Protein AF-A0A964P052-F1 (afdb_monomer_lite)

Foldseek 3Di:
DDWPDAAQDWTKDKFFDPPQDPQQVVFKDKAFDDVVVCVVVVHDDFPQSVVKDWDWDADPVRGIMIIITGPDGHNAQKDWTWMWIAGPVGIDIDIDIDGGDDPVPDVPPPPPPPPPDDDDDDDD

Secondary structure (DSSP, 8-state):
-EE-SPTTSEEEEEEE-TT--HHHHHT-EEEEPPHHHHHHTT-PPPGGGTT-EEEEEE-TT--EEEEEEEEEE--SSEEEEEEEEEETTEEEEEEEEEE---TT--STTS--------------

Structure (mmCIF, N/CA/C/O backbone):
data_AF-A0A964P052-F1
#
_entry.id   AF-A0A964P052-F1
#
loop_
_atom_site.group_PDB
_atom_site.id
_atom_site.type_symbol
_atom_site.label_atom_id
_atom_site.label_alt_id
_atom_site.label_comp_id
_atom_site.label_asym_id
_atom_site.label_entity_id
_atom_site.label_seq_id
_atom_site.pdbx_PDB_ins_code
_atom_site.Cartn_x
_atom_site.Cartn_y
_atom_site.Cartn_z
_atom_site.occupancy
_atom_site.B_iso_or_equiv
_atom_site.auth_seq_id
_atom_site.auth_comp_id
_atom_site.auth_asym_id
_atom_site.auth_atom_id
_atom_site.pdbx_PDB_model_num
ATOM 1 N N . MET A 1 1 ? 2.072 -8.785 3.348 1.00 92.06 1 MET A N 1
ATOM 2 C CA . MET A 1 1 ? 1.612 -8.358 2.012 1.00 92.06 1 MET A CA 1
ATOM 3 C C . MET A 1 1 ? 1.657 -9.561 1.095 1.00 92.06 1 MET A C 1
ATOM 5 O O . MET A 1 1 ? 2.591 -10.343 1.213 1.00 92.06 1 MET A O 1
ATOM 9 N N . THR A 1 2 ? 0.674 -9.687 0.212 1.00 93.88 2 THR A N 1
ATOM 10 C CA . THR A 1 2 ? 0.597 -10.726 -0.818 1.00 93.88 2 THR A CA 1
ATOM 11 C C . THR A 1 2 ? 0.387 -10.053 -2.165 1.00 93.88 2 THR A C 1
ATOM 13 O O . THR A 1 2 ? -0.513 -9.225 -2.289 1.00 93.88 2 THR A O 1
ATOM 16 N N . VAL A 1 3 ? 1.173 -10.411 -3.177 1.00 94.56 3 VAL A N 1
ATOM 17 C CA . VAL A 1 3 ? 0.958 -9.943 -4.553 1.00 94.56 3 VAL A CA 1
ATOM 18 C C . VAL A 1 3 ? 0.137 -10.981 -5.315 1.00 94.56 3 VAL A C 1
ATOM 20 O O . VAL A 1 3 ? 0.348 -12.182 -5.162 1.00 94.56 3 VAL A O 1
ATOM 23 N N . LYS A 1 4 ? -0.856 -10.516 -6.072 1.00 94.69 4 LYS A N 1
ATOM 24 C CA . LYS A 1 4 ? -1.779 -11.329 -6.877 1.00 94.69 4 LYS A CA 1
ATOM 25 C C . LYS A 1 4 ? -1.517 -11.224 -8.380 1.00 94.69 4 LYS A C 1
ATOM 27 O O . LYS A 1 4 ? -1.996 -12.080 -9.112 1.00 94.69 4 LYS A O 1
ATOM 32 N N . SER A 1 5 ? -0.814 -10.182 -8.816 1.00 93.19 5 SER A N 1
ATOM 33 C CA . SER A 1 5 ? -0.368 -9.970 -10.197 1.00 93.19 5 SER A CA 1
ATOM 34 C C . SER A 1 5 ? 1.048 -10.503 -10.420 1.00 93.19 5 SER A C 1
ATOM 36 O O . SER A 1 5 ? 1.839 -10.579 -9.477 1.00 93.19 5 SER A O 1
ATOM 38 N N . SER A 1 6 ? 1.395 -10.793 -11.669 1.00 90.88 6 SER A N 1
ATOM 39 C CA . SER A 1 6 ? 2.778 -11.071 -12.070 1.00 90.88 6 SER A CA 1
ATOM 40 C C . SER A 1 6 ? 3.501 -9.802 -12.542 1.00 90.88 6 SER A C 1
ATOM 42 O O . SER A 1 6 ? 2.886 -8.791 -12.884 1.00 90.88 6 SER A O 1
ATOM 44 N N . PHE A 1 7 ? 4.834 -9.857 -12.584 1.00 87.75 7 PHE A N 1
ATOM 45 C CA . PHE A 1 7 ? 5.640 -8.841 -13.264 1.00 87.75 7 PHE A CA 1
ATOM 46 C C . PHE A 1 7 ? 5.214 -8.721 -14.745 1.00 87.75 7 PHE A C 1
ATOM 48 O O . PHE A 1 7 ? 4.946 -9.730 -15.399 1.00 87.75 7 PHE A O 1
ATOM 55 N N . GLY A 1 8 ? 5.129 -7.491 -15.265 1.00 91.00 8 GLY A N 1
ATOM 56 C CA . GLY A 1 8 ? 4.600 -7.183 -16.597 1.00 91.00 8 GLY A CA 1
ATOM 57 C C . GLY A 1 8 ? 3.089 -6.924 -16.629 1.00 91.00 8 GLY A C 1
ATOM 58 O O . GLY A 1 8 ? 2.567 -6.492 -17.656 1.00 91.00 8 GLY A O 1
ATOM 59 N N . GLU A 1 9 ? 2.386 -7.131 -15.514 1.00 94.00 9 GLU A N 1
ATOM 60 C CA . GLU A 1 9 ? 0.960 -6.838 -15.368 1.00 94.00 9 GLU A CA 1
ATOM 61 C C . GLU A 1 9 ? 0.720 -5.570 -14.538 1.00 94.00 9 GLU A C 1
ATOM 63 O O . GLU A 1 9 ? 1.619 -5.041 -13.875 1.00 94.00 9 GLU A O 1
ATOM 68 N N . LEU A 1 10 ? -0.524 -5.079 -14.564 1.00 96.88 10 LEU A N 1
ATOM 69 C CA . LEU A 1 10 ? -0.974 -4.072 -13.606 1.00 96.88 10 LEU A CA 1
ATOM 70 C C . LEU A 1 10 ? -0.892 -4.658 -12.195 1.00 96.88 10 LEU A C 1
ATOM 72 O O . LEU A 1 10 ? -1.341 -5.780 -11.957 1.00 96.88 10 LEU A O 1
ATOM 76 N N . LEU A 1 11 ? -0.358 -3.880 -11.258 1.00 97.12 11 LEU A N 1
ATOM 77 C CA . LEU A 1 11 ? -0.222 -4.287 -9.871 1.00 97.12 11 LEU A CA 1
ATOM 78 C C . LEU A 1 11 ? -1.585 -4.670 -9.303 1.00 97.12 11 LEU A C 1
ATOM 80 O O . LEU A 1 11 ? -2.557 -3.922 -9.412 1.00 97.12 11 LEU A O 1
ATOM 84 N N . HIS A 1 12 ? -1.614 -5.799 -8.612 1.00 97.31 12 HIS A N 1
ATOM 85 C CA . HIS A 1 12 ? -2.655 -6.141 -7.665 1.00 97.31 12 HIS A CA 1
ATOM 86 C C . HIS A 1 12 ? -1.984 -6.714 -6.421 1.00 97.31 12 HIS A C 1
ATOM 88 O O . HIS A 1 12 ? -1.552 -7.864 -6.408 1.00 97.31 12 HIS A O 1
ATOM 94 N N . ALA A 1 13 ? -1.889 -5.908 -5.369 1.00 97.25 13 ALA A N 1
ATOM 95 C CA . ALA A 1 13 ? -1.341 -6.322 -4.085 1.00 97.25 13 ALA A CA 1
ATOM 96 C C . ALA A 1 13 ? -2.383 -6.190 -2.979 1.00 97.25 13 ALA A C 1
ATOM 98 O O . ALA A 1 13 ? -3.271 -5.338 -3.022 1.00 97.25 13 ALA A O 1
ATOM 99 N N . GLU A 1 14 ? -2.257 -7.049 -1.976 1.00 97.31 14 GLU A N 1
ATOM 100 C CA . GLU A 1 14 ? -3.133 -7.082 -0.820 1.00 97.31 14 GLU A CA 1
ATOM 101 C C . GLU A 1 14 ? -2.319 -7.042 0.475 1.00 97.31 14 GLU A C 1
ATOM 103 O O . GLU A 1 14 ? -1.309 -7.740 0.628 1.00 97.31 14 GLU A O 1
ATOM 108 N N . ILE A 1 15 ? -2.754 -6.221 1.427 1.00 96.75 15 ILE A N 1
ATOM 109 C CA . ILE A 1 15 ? -2.0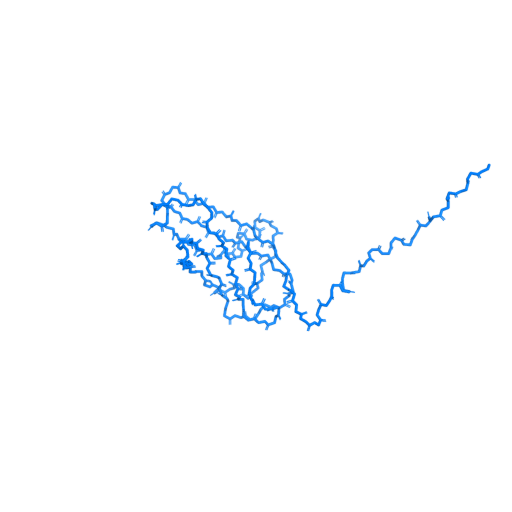98 -6.063 2.728 1.00 96.75 15 ILE A CA 1
ATOM 110 C C . ILE A 1 15 ? -3.147 -6.200 3.818 1.00 96.75 15 ILE A C 1
ATOM 112 O O . ILE A 1 15 ? -4.045 -5.370 3.921 1.00 96.75 15 ILE A O 1
ATOM 116 N N . ASP A 1 16 ? -3.030 -7.227 4.650 1.00 94.88 16 ASP A N 1
ATOM 117 C CA . ASP A 1 16 ? -3.952 -7.407 5.766 1.00 94.88 16 ASP A CA 1
ATOM 118 C C . ASP A 1 16 ? -3.740 -6.316 6.821 1.00 94.88 16 ASP A C 1
ATOM 120 O O . ASP A 1 16 ? -2.609 -6.011 7.213 1.00 94.88 16 ASP A O 1
ATOM 124 N N . LEU A 1 17 ? -4.842 -5.730 7.290 1.00 92.44 17 LEU A N 1
ATOM 125 C CA . LEU A 1 17 ? -4.829 -4.739 8.360 1.00 92.44 17 LEU A CA 1
ATOM 126 C C . LEU A 1 17 ? -4.943 -5.459 9.705 1.00 92.44 17 LEU A C 1
ATOM 128 O O . LEU A 1 17 ? -6.035 -5.778 10.176 1.00 92.44 17 LEU A O 1
ATOM 132 N N . LEU A 1 18 ? -3.794 -5.750 10.310 1.00 86.00 18 LEU A N 1
ATOM 133 C CA . LEU A 1 18 ? -3.725 -6.417 11.607 1.00 86.00 18 LEU A CA 1
ATOM 134 C C . LEU A 1 18 ? -3.926 -5.404 12.738 1.00 86.00 18 LEU A C 1
ATOM 136 O O . LEU A 1 18 ? -3.297 -4.351 12.740 1.00 86.00 18 LEU A O 1
ATOM 140 N N . ALA A 1 19 ? -4.760 -5.762 13.716 1.00 79.25 19 ALA A N 1
ATOM 141 C CA . ALA A 1 19 ? -4.933 -5.017 14.966 1.00 79.25 19 ALA A CA 1
ATOM 142 C C . ALA A 1 19 ? -5.342 -3.532 14.814 1.00 79.25 19 ALA A C 1
ATOM 144 O O . ALA A 1 19 ? -4.950 -2.710 15.634 1.00 79.25 19 ALA A O 1
ATOM 145 N N . VAL A 1 20 ? -6.152 -3.194 13.803 1.00 83.19 20 VAL A N 1
ATOM 146 C CA . VAL A 1 20 ? -6.743 -1.849 13.663 1.00 83.19 20 VAL A CA 1
ATOM 147 C C . VAL A 1 20 ? -8.099 -1.811 14.372 1.00 83.19 20 VAL A C 1
ATOM 149 O O . VAL A 1 20 ? -8.958 -2.663 14.125 1.00 83.19 20 VAL A O 1
ATOM 152 N N . SER A 1 21 ? -8.300 -0.839 15.262 1.00 86.88 21 SER A N 1
ATOM 153 C CA . SER A 1 21 ? -9.580 -0.631 15.949 1.00 86.88 21 SER A CA 1
ATOM 154 C C . SER A 1 21 ? -10.669 -0.126 14.991 1.00 86.88 21 SER A C 1
ATOM 156 O O . SER A 1 21 ? -10.390 0.365 13.896 1.00 86.88 21 SER A O 1
ATOM 158 N N . GLN A 1 22 ? -11.945 -0.236 15.383 1.00 86.19 22 GLN A N 1
ATOM 159 C CA . GLN A 1 22 ? -13.040 0.285 14.552 1.00 86.19 22 GLN A CA 1
ATOM 160 C C . GLN A 1 22 ? -12.988 1.809 14.391 1.00 86.19 22 GLN A C 1
ATOM 162 O O . GLN A 1 22 ? -13.275 2.301 13.301 1.00 86.19 22 GLN A O 1
ATOM 167 N N . ASP A 1 23 ? -12.585 2.532 15.435 1.00 88.19 23 ASP A N 1
ATOM 168 C CA . ASP A 1 23 ? -12.479 3.993 15.406 1.00 88.19 23 ASP A CA 1
ATOM 169 C C . ASP A 1 23 ? -11.335 4.458 14.490 1.00 88.19 23 ASP A C 1
ATOM 171 O O . ASP A 1 23 ? -11.486 5.420 13.733 1.00 88.19 23 ASP A O 1
ATOM 175 N N . GLU A 1 24 ? -10.210 3.734 14.481 1.00 89.00 24 GLU A N 1
ATOM 176 C CA . GLU A 1 24 ? -9.127 3.973 13.521 1.00 89.00 24 GLU A CA 1
ATOM 177 C C . GLU A 1 24 ? -9.590 3.680 12.094 1.00 89.00 24 GLU A C 1
ATOM 179 O O . GLU A 1 24 ? -9.422 4.532 11.228 1.00 89.00 24 GLU A O 1
ATOM 184 N N . LEU A 1 25 ? -10.252 2.538 11.852 1.00 89.38 25 LEU A N 1
ATOM 185 C CA . LEU A 1 25 ? -10.799 2.193 10.531 1.00 89.38 25 LEU A CA 1
ATOM 186 C C . LEU A 1 25 ? -11.779 3.248 9.997 1.00 89.38 25 LEU A C 1
ATOM 188 O O . LEU A 1 25 ? -11.840 3.448 8.787 1.00 89.38 25 LEU A O 1
ATOM 192 N N . ALA A 1 26 ? -12.547 3.906 10.869 1.00 90.56 26 ALA A N 1
ATOM 193 C CA . ALA A 1 26 ? -13.514 4.933 10.478 1.00 90.56 26 ALA A CA 1
ATOM 194 C C . ALA A 1 26 ? -12.860 6.232 9.977 1.00 90.56 26 ALA A C 1
ATOM 196 O O . ALA A 1 26 ? -13.498 6.995 9.256 1.00 90.56 26 ALA A O 1
ATOM 197 N N . THR A 1 27 ? -11.603 6.478 10.351 1.00 93.44 27 THR A N 1
ATOM 198 C CA . THR A 1 27 ? -10.833 7.676 9.970 1.00 93.44 27 THR A CA 1
ATOM 199 C C . THR A 1 27 ? -9.617 7.345 9.110 1.00 93.44 27 THR A C 1
ATOM 201 O O . THR A 1 27 ? -8.787 8.214 8.858 1.00 93.44 27 THR A O 1
ATOM 204 N N . LEU A 1 28 ? -9.498 6.085 8.683 1.00 94.25 28 LEU A N 1
ATOM 205 C CA . LEU A 1 28 ? -8.321 5.572 8.007 1.00 94.25 28 LEU A CA 1
ATOM 206 C C . LEU A 1 28 ? -8.257 6.085 6.568 1.00 94.25 28 LEU A C 1
ATOM 208 O O . LEU A 1 28 ? -9.053 5.690 5.715 1.00 94.25 28 LEU A O 1
ATOM 212 N N . GLU A 1 29 ? -7.249 6.895 6.286 1.00 95.44 29 GLU A N 1
ATOM 213 C CA . GLU A 1 29 ? -6.854 7.271 4.938 1.00 95.44 29 GLU A CA 1
ATOM 214 C C . GLU A 1 29 ? -5.560 6.549 4.581 1.00 95.44 29 GLU A C 1
ATOM 216 O O . GLU A 1 29 ? -4.582 6.577 5.330 1.00 95.44 29 GLU A O 1
ATOM 221 N N . VAL A 1 30 ? -5.546 5.878 3.431 1.00 96.44 30 VAL A N 1
ATOM 222 C CA . VAL A 1 30 ? -4.388 5.099 2.992 1.00 96.44 30 VAL A CA 1
ATOM 223 C C . VAL A 1 30 ? -4.056 5.427 1.551 1.00 96.44 30 VAL A C 1
ATOM 225 O O . VAL A 1 30 ? -4.937 5.477 0.695 1.00 96.44 30 VAL A O 1
ATOM 228 N N . ARG A 1 31 ? -2.767 5.615 1.274 1.00 97.50 31 ARG A N 1
ATOM 229 C CA . ARG A 1 31 ? -2.249 5.843 -0.076 1.00 97.50 31 ARG A CA 1
ATOM 230 C C . ARG A 1 31 ? -0.865 5.239 -0.246 1.00 97.50 31 ARG A C 1
ATOM 232 O O . ARG A 1 31 ? -0.164 4.961 0.725 1.00 97.50 31 ARG A O 1
ATOM 239 N N . VAL A 1 32 ? -0.443 5.075 -1.495 1.00 97.94 32 VAL A N 1
ATOM 240 C CA . VAL A 1 32 ? 0.982 4.890 -1.777 1.00 97.94 32 VAL A CA 1
ATOM 241 C C . VAL A 1 32 ? 1.693 6.207 -1.466 1.00 97.94 32 VAL A C 1
ATOM 243 O O . VAL A 1 32 ? 1.199 7.288 -1.808 1.00 97.94 32 VAL A O 1
ATOM 246 N N . ALA A 1 33 ? 2.820 6.129 -0.762 1.00 97.56 33 ALA A N 1
ATOM 247 C CA . ALA A 1 33 ? 3.597 7.309 -0.423 1.00 97.56 33 ALA A CA 1
ATOM 248 C C . ALA A 1 33 ? 4.099 8.001 -1.702 1.00 97.56 33 ALA A C 1
ATOM 250 O O . ALA A 1 33 ? 4.268 7.380 -2.753 1.00 97.56 33 ALA A O 1
ATOM 251 N N . ASN A 1 34 ? 4.309 9.312 -1.624 1.00 96.06 34 ASN A N 1
ATOM 252 C CA . ASN A 1 34 ? 4.804 10.068 -2.772 1.00 96.06 34 ASN A CA 1
ATOM 253 C C . ASN A 1 34 ? 6.306 9.783 -3.010 1.00 96.06 34 ASN A C 1
ATOM 255 O O . ASN A 1 34 ? 6.988 9.314 -2.099 1.00 96.06 34 ASN A O 1
ATOM 259 N N . PRO A 1 35 ? 6.863 10.111 -4.191 1.00 96.81 35 PRO A N 1
ATOM 260 C CA . PRO A 1 35 ? 8.281 9.868 -4.474 1.00 96.81 35 PRO A CA 1
ATOM 261 C C . PRO A 1 35 ? 9.260 10.525 -3.486 1.00 96.81 35 PRO A C 1
ATOM 263 O O . PRO A 1 35 ? 10.358 10.013 -3.284 1.00 96.81 35 PRO A O 1
ATOM 266 N N . ALA A 1 36 ? 8.878 11.635 -2.842 1.00 96.81 36 ALA A N 1
ATOM 267 C CA . ALA A 1 36 ? 9.722 12.306 -1.853 1.00 96.81 36 ALA A CA 1
ATOM 268 C C . ALA A 1 36 ? 9.937 11.434 -0.603 1.00 96.81 36 ALA A C 1
ATOM 270 O O . ALA A 1 36 ? 11.070 11.273 -0.159 1.00 96.81 36 ALA A O 1
ATOM 271 N N . ALA A 1 37 ? 8.880 10.786 -0.106 1.00 96.38 37 ALA A N 1
ATOM 272 C CA . ALA A 1 37 ? 8.965 9.862 1.023 1.00 96.38 37 ALA A CA 1
ATOM 273 C C . ALA A 1 37 ? 9.832 8.624 0.722 1.00 96.38 37 ALA A C 1
ATOM 275 O O . ALA A 1 37 ? 10.486 8.095 1.620 1.00 96.38 37 ALA A O 1
ATOM 276 N N . TYR A 1 38 ? 9.863 8.165 -0.535 1.00 97.38 38 TYR A N 1
ATOM 277 C CA . TYR A 1 38 ? 10.780 7.103 -0.971 1.00 97.38 38 TYR A CA 1
ATOM 278 C C . TYR A 1 38 ? 12.233 7.592 -0.939 1.00 97.38 38 TYR A C 1
ATOM 280 O O . TYR A 1 38 ? 13.104 6.911 -0.397 1.00 97.38 38 TYR A O 1
ATOM 288 N 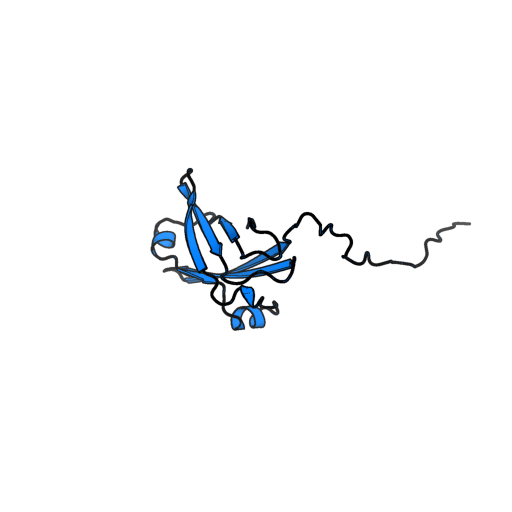N . ALA A 1 39 ? 12.488 8.799 -1.455 1.00 97.25 39 ALA A N 1
ATOM 289 C CA . ALA A 1 39 ? 13.821 9.397 -1.478 1.00 97.25 39 ALA A CA 1
ATOM 290 C C . ALA A 1 39 ? 14.392 9.630 -0.068 1.00 97.25 39 ALA A C 1
ATOM 292 O O . ALA A 1 39 ? 15.554 9.314 0.174 1.00 97.25 39 ALA A O 1
ATOM 293 N N . GLU A 1 40 ? 13.576 10.101 0.881 1.00 96.38 40 GLU A N 1
ATOM 294 C CA . GLU A 1 40 ? 13.958 10.261 2.297 1.00 96.38 40 GLU A CA 1
ATOM 295 C C . GLU A 1 40 ? 14.428 8.950 2.946 1.00 96.38 40 GLU A C 1
ATOM 297 O O . GLU A 1 40 ? 15.220 8.964 3.888 1.00 96.38 40 GLU A O 1
ATOM 302 N N . ARG A 1 41 ? 13.957 7.813 2.426 1.00 94.75 41 ARG A N 1
ATOM 303 C CA . ARG A 1 41 ? 14.276 6.463 2.906 1.00 94.75 41 ARG A CA 1
ATOM 304 C C . ARG A 1 41 ? 15.328 5.758 2.054 1.00 94.75 41 ARG A C 1
ATOM 306 O O . ARG A 1 41 ? 15.672 4.617 2.344 1.00 94.75 41 ARG A O 1
ATOM 313 N N . ASN A 1 42 ? 15.857 6.429 1.028 1.00 95.88 42 ASN A N 1
ATOM 314 C CA . ASN A 1 42 ? 16.790 5.853 0.062 1.00 95.88 42 ASN A CA 1
ATOM 315 C C . ASN A 1 42 ? 16.219 4.603 -0.648 1.00 95.88 42 ASN A C 1
ATOM 317 O O . ASN A 1 42 ? 16.940 3.638 -0.905 1.00 95.88 42 ASN A O 1
ATOM 321 N N . ILE A 1 43 ? 14.918 4.630 -0.953 1.00 95.44 43 ILE A N 1
ATOM 322 C CA . ILE A 1 43 ? 14.197 3.591 -1.701 1.00 95.44 43 ILE A CA 1
ATOM 323 C C . ILE A 1 43 ? 13.930 4.115 -3.116 1.00 95.44 43 ILE A C 1
ATOM 325 O O . ILE A 1 43 ? 13.573 5.281 -3.302 1.00 95.44 43 ILE A O 1
ATOM 329 N N . ALA A 1 44 ? 14.097 3.263 -4.127 1.00 93.50 44 ALA A N 1
ATOM 330 C CA . ALA A 1 44 ? 13.757 3.613 -5.501 1.00 93.50 44 ALA A CA 1
ATOM 331 C C . ALA A 1 44 ? 12.230 3.647 -5.686 1.00 93.50 44 ALA A C 1
ATOM 333 O O . ALA A 1 44 ? 11.527 2.726 -5.280 1.00 93.50 44 ALA A O 1
ATOM 334 N N . PHE A 1 45 ? 11.710 4.705 -6.309 1.00 95.38 45 PHE A N 1
ATOM 335 C CA . PHE A 1 45 ? 10.288 4.796 -6.636 1.00 95.38 45 PHE A CA 1
ATOM 336 C C . PHE A 1 45 ? 10.012 4.155 -7.999 1.00 95.38 45 PHE A C 1
ATOM 338 O O . PHE A 1 45 ? 10.534 4.625 -9.012 1.00 95.38 45 PHE A O 1
ATOM 345 N N . ASP A 1 46 ? 9.163 3.127 -8.034 1.00 95.25 46 ASP A N 1
ATOM 346 C CA . ASP A 1 46 ? 8.694 2.535 -9.288 1.00 95.25 46 ASP A CA 1
ATOM 347 C C . ASP A 1 46 ? 7.670 3.475 -9.967 1.00 95.25 46 ASP A C 1
ATOM 349 O O . ASP A 1 46 ? 6.622 3.777 -9.382 1.00 95.25 46 ASP A O 1
ATOM 353 N N . PRO A 1 47 ? 7.915 3.950 -11.207 1.00 94.88 47 PRO A N 1
ATOM 354 C CA . PRO A 1 47 ? 6.999 4.842 -11.917 1.00 94.88 47 PRO A CA 1
ATOM 355 C C . PRO A 1 47 ? 5.583 4.289 -12.106 1.00 94.88 47 PRO A C 1
ATOM 357 O O . PRO A 1 47 ? 4.651 5.084 -12.276 1.00 94.88 47 PRO A O 1
ATOM 360 N N . ALA A 1 48 ? 5.401 2.967 -12.087 1.00 94.56 48 ALA A N 1
ATOM 361 C CA . ALA A 1 48 ? 4.099 2.319 -12.175 1.00 94.56 48 ALA A CA 1
ATOM 362 C C . ALA A 1 48 ? 3.238 2.521 -10.916 1.00 94.56 48 ALA A C 1
ATOM 364 O O . ALA A 1 48 ? 2.020 2.371 -10.979 1.00 94.56 48 ALA A O 1
ATOM 365 N N . LEU A 1 49 ? 3.837 2.932 -9.793 1.00 96.44 49 LEU A N 1
ATOM 366 C CA . LEU A 1 49 ? 3.108 3.334 -8.588 1.00 96.44 49 LEU A CA 1
ATOM 367 C C . LEU A 1 49 ? 2.525 4.753 -8.684 1.00 96.44 49 LEU A C 1
ATOM 369 O O . LEU A 1 49 ? 1.725 5.158 -7.838 1.00 96.44 49 LEU A O 1
ATOM 373 N N . THR A 1 50 ? 2.881 5.515 -9.722 1.00 95.69 50 THR A N 1
ATOM 374 C CA . THR A 1 50 ? 2.243 6.807 -10.006 1.00 95.69 50 THR A CA 1
ATOM 375 C C . THR A 1 50 ? 0.761 6.587 -10.285 1.00 95.69 50 THR A C 1
ATOM 377 O O . THR A 1 50 ? 0.419 5.891 -11.230 1.00 95.69 50 THR A O 1
ATOM 380 N N . GLY A 1 51 ? -0.123 7.200 -9.495 1.00 93.12 51 GLY A N 1
ATOM 381 C CA . GLY A 1 51 ? -1.570 7.032 -9.673 1.00 93.12 51 GLY A CA 1
ATOM 382 C C . GLY A 1 51 ? -2.125 5.711 -9.129 1.00 93.12 51 GLY A C 1
ATOM 383 O O . GLY A 1 51 ? -3.309 5.429 -9.329 1.00 93.12 51 GLY A O 1
ATOM 384 N N . ALA A 1 52 ? -1.313 4.923 -8.413 1.00 97.25 52 ALA A N 1
ATOM 385 C CA . ALA A 1 52 ? -1.787 3.727 -7.734 1.00 97.25 52 ALA A CA 1
ATOM 386 C C . ALA A 1 52 ? -2.927 4.060 -6.760 1.00 97.25 52 ALA A C 1
ATOM 388 O O . ALA A 1 52 ? -2.866 5.018 -5.985 1.00 97.25 52 ALA A O 1
ATOM 389 N N . ARG A 1 53 ? -3.977 3.241 -6.805 1.00 97.69 53 ARG A N 1
ATOM 390 C CA . ARG A 1 53 ? -5.154 3.353 -5.944 1.00 97.69 53 ARG A CA 1
ATOM 391 C C . ARG A 1 53 ? -5.033 2.389 -4.781 1.00 97.69 53 ARG A C 1
ATOM 393 O O . ARG A 1 53 ? -4.577 1.260 -4.961 1.00 97.69 53 ARG A O 1
ATOM 400 N N . VAL A 1 54 ? -5.476 2.840 -3.613 1.00 98.12 54 VAL A N 1
ATOM 401 C CA . VAL A 1 54 ? -5.587 2.018 -2.411 1.00 98.12 54 VAL A CA 1
ATOM 402 C C . VAL A 1 54 ? -7.037 2.028 -1.952 1.00 98.12 54 VAL A C 1
ATOM 404 O O . VAL A 1 54 ? -7.638 3.089 -1.806 1.00 98.12 54 VAL A O 1
ATOM 407 N N . GLU A 1 55 ? -7.594 0.843 -1.733 1.00 97.12 55 GLU A N 1
ATOM 408 C CA . GLU A 1 55 ? -8.954 0.645 -1.241 1.00 97.12 55 GLU A CA 1
ATOM 409 C C . GLU A 1 55 ? -8.922 -0.185 0.041 1.00 97.12 55 GLU A C 1
ATOM 411 O O . GLU A 1 55 ? -8.239 -1.209 0.109 1.00 97.12 55 GLU A O 1
ATOM 416 N N . VAL A 1 56 ? -9.690 0.224 1.052 1.00 95.50 56 VAL A N 1
ATOM 417 C CA . VAL A 1 56 ? -9.904 -0.579 2.261 1.00 95.50 56 VAL A CA 1
ATOM 418 C C . VAL A 1 56 ? -11.114 -1.476 2.031 1.00 95.50 56 VAL A C 1
ATOM 420 O O . VAL A 1 56 ? -12.244 -1.003 1.916 1.00 95.50 56 VAL A O 1
ATOM 423 N N . LEU A 1 57 ? -10.885 -2.783 1.973 1.00 95.75 57 LEU A N 1
ATOM 424 C CA . LEU A 1 57 ? -11.907 -3.794 1.726 1.00 95.75 57 LEU A CA 1
ATOM 425 C C . LEU A 1 57 ? -12.020 -4.749 2.919 1.00 95.75 57 LEU A C 1
ATOM 427 O O . LEU A 1 57 ? -11.199 -4.749 3.837 1.00 95.75 57 LEU A O 1
ATOM 431 N N . ARG A 1 58 ? -13.068 -5.578 2.917 1.00 94.25 58 ARG A N 1
ATOM 432 C CA . ARG A 1 58 ? -13.272 -6.637 3.912 1.00 94.25 58 ARG A CA 1
ATOM 433 C C . ARG A 1 58 ? -13.381 -7.986 3.225 1.00 94.25 58 ARG A C 1
ATOM 435 O O . ARG A 1 58 ? -14.069 -8.127 2.216 1.00 94.25 58 ARG A O 1
ATOM 442 N N . ARG A 1 59 ? -12.701 -8.976 3.788 1.00 93.38 59 ARG A N 1
ATOM 443 C CA . ARG A 1 59 ? -12.820 -10.384 3.405 1.00 93.38 59 ARG A CA 1
ATOM 444 C C . ARG A 1 59 ? -14.160 -10.966 3.865 1.00 93.38 59 ARG A C 1
ATOM 446 O O . ARG A 1 59 ? -14.890 -10.355 4.647 1.00 93.38 59 ARG A O 1
ATOM 453 N N . ALA A 1 60 ? -14.453 -12.187 3.418 1.00 94.19 60 ALA A N 1
ATOM 454 C CA . ALA A 1 60 ? -15.652 -12.925 3.822 1.00 94.19 60 ALA A CA 1
ATOM 455 C C . ALA A 1 60 ? -15.709 -13.200 5.340 1.00 94.19 60 ALA A C 1
ATOM 457 O O . ALA A 1 60 ? -16.787 -13.197 5.929 1.00 94.19 60 ALA A O 1
ATOM 458 N N . ASP A 1 61 ? -14.555 -13.369 5.987 1.00 92.00 61 ASP A N 1
ATOM 459 C CA . ASP A 1 61 ? -14.412 -13.533 7.442 1.00 92.00 61 ASP A CA 1
ATOM 460 C C . ASP A 1 61 ? -14.450 -12.199 8.221 1.00 92.00 61 ASP A C 1
ATOM 462 O O . ASP A 1 61 ? -14.253 -12.181 9.435 1.00 92.00 61 ASP A O 1
ATOM 466 N N . ARG A 1 62 ? -14.756 -11.084 7.540 1.00 90.38 62 ARG A N 1
ATOM 467 C CA . ARG A 1 62 ? -14.758 -9.700 8.047 1.00 90.38 62 ARG A CA 1
ATOM 468 C C . ARG A 1 62 ? -13.380 -9.119 8.372 1.00 90.38 62 ARG A C 1
ATOM 470 O O . ARG A 1 62 ? -13.333 -7.981 8.843 1.00 90.38 62 ARG A O 1
ATOM 477 N N . GLN A 1 63 ? -12.283 -9.814 8.067 1.00 92.75 63 GLN A N 1
ATOM 478 C CA . GLN A 1 63 ? -10.937 -9.263 8.211 1.00 92.75 63 GLN A CA 1
ATOM 479 C C . GLN A 1 63 ? -10.737 -8.092 7.224 1.00 92.75 63 GLN A C 1
ATOM 481 O O . GLN A 1 63 ? -10.918 -8.277 6.012 1.00 92.75 63 GLN A O 1
ATOM 486 N N . PRO A 1 64 ? -10.403 -6.874 7.695 1.00 94.75 64 PRO A N 1
ATOM 487 C CA . PRO A 1 64 ? -10.069 -5.762 6.813 1.00 94.75 64 PRO A CA 1
ATOM 488 C C . PRO A 1 64 ? -8.699 -5.957 6.152 1.00 94.75 64 PRO A C 1
ATOM 490 O O . PRO A 1 64 ? -7.759 -6.483 6.758 1.00 94.75 64 PRO A O 1
ATOM 493 N N . TYR A 1 65 ? -8.585 -5.494 4.910 1.00 96.62 65 TYR A N 1
ATOM 494 C CA . TYR A 1 65 ? -7.346 -5.500 4.139 1.00 96.62 65 TYR A CA 1
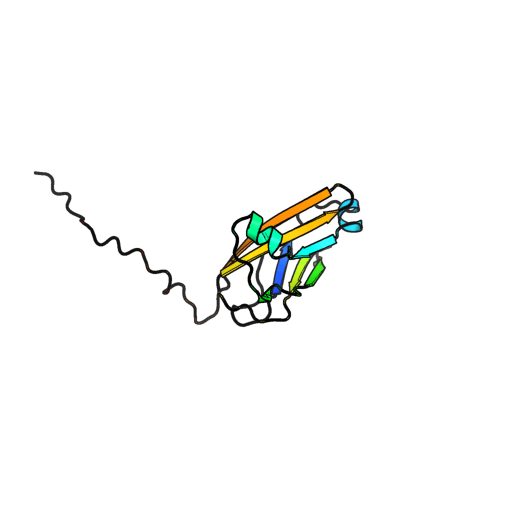ATOM 495 C C . TYR A 1 65 ? -7.303 -4.319 3.163 1.00 96.62 65 TYR A C 1
ATOM 497 O O . TYR A 1 65 ? -8.336 -3.774 2.776 1.00 96.62 65 TYR A O 1
ATOM 505 N N . LEU A 1 66 ? -6.099 -3.937 2.755 1.00 97.31 66 LEU A N 1
ATOM 506 C CA . LEU A 1 66 ? -5.855 -2.977 1.688 1.00 97.31 66 LEU A CA 1
ATOM 507 C C . LEU A 1 66 ? -5.744 -3.720 0.366 1.00 97.31 66 LEU A C 1
ATOM 509 O O . LEU A 1 66 ? -4.965 -4.668 0.270 1.00 97.31 66 LEU A O 1
ATOM 513 N N . LYS A 1 67 ? -6.459 -3.257 -0.654 1.00 98.12 67 LYS A N 1
ATOM 514 C CA . LYS A 1 67 ? -6.229 -3.617 -2.051 1.00 98.12 67 LYS A CA 1
ATOM 515 C C . LYS A 1 67 ? -5.510 -2.466 -2.734 1.00 98.12 67 LYS A C 1
ATOM 517 O O . LYS A 1 67 ? -5.962 -1.328 -2.661 1.00 98.12 67 LYS A O 1
ATOM 522 N N . ILE A 1 68 ? -4.403 -2.771 -3.396 1.00 98.38 68 ILE A N 1
ATOM 523 C CA . ILE A 1 68 ? -3.547 -1.789 -4.055 1.00 98.38 68 ILE A CA 1
ATOM 524 C C . ILE A 1 68 ? -3.454 -2.154 -5.526 1.00 98.38 68 ILE A C 1
ATOM 526 O O . ILE A 1 68 ? -3.082 -3.281 -5.859 1.00 98.38 68 ILE A O 1
ATOM 530 N N . THR A 1 69 ? -3.804 -1.205 -6.393 1.00 98.19 69 THR A N 1
ATOM 531 C CA . THR A 1 69 ? -3.787 -1.403 -7.846 1.00 98.19 69 THR A CA 1
ATOM 532 C C . THR A 1 69 ? -3.113 -0.256 -8.572 1.00 98.19 69 THR A C 1
ATOM 534 O O . THR A 1 69 ? -3.390 0.900 -8.255 1.00 98.19 69 THR A O 1
ATOM 537 N N . SER A 1 70 ? -2.296 -0.561 -9.575 1.00 97.31 70 SER A N 1
ATOM 538 C CA . SER A 1 70 ? -1.743 0.439 -10.493 1.00 97.31 70 SER A CA 1
ATOM 539 C C . SER A 1 70 ? -2.582 0.558 -11.767 1.00 97.31 70 SER A C 1
ATOM 541 O O . SER A 1 70 ? -3.431 -0.283 -12.067 1.00 97.31 70 SER A O 1
ATOM 543 N N . ASP A 1 71 ? -2.337 1.619 -12.530 1.00 96.81 71 ASP A N 1
ATOM 544 C CA . ASP A 1 71 ? -2.850 1.806 -13.891 1.00 96.81 71 ASP A CA 1
ATOM 545 C C . ASP A 1 71 ? -1.777 1.557 -14.970 1.00 96.81 71 ASP A C 1
ATOM 547 O O . ASP A 1 71 ? -2.058 1.630 -16.167 1.00 96.81 71 ASP A O 1
ATOM 551 N N . ARG A 1 72 ? -0.553 1.225 -14.544 1.00 96.38 72 ARG A N 1
ATOM 552 C CA . ARG A 1 72 ? 0.601 0.887 -15.384 1.00 96.38 72 ARG A CA 1
ATOM 553 C C . ARG A 1 72 ? 1.187 -0.456 -14.980 1.00 96.38 72 ARG A C 1
ATOM 555 O O . ARG A 1 72 ? 1.122 -0.838 -13.812 1.00 96.38 72 ARG A O 1
ATOM 562 N N . ALA A 1 73 ? 1.766 -1.155 -15.950 1.00 95.06 73 ALA A N 1
ATOM 563 C CA . ALA A 1 73 ? 2.428 -2.426 -15.706 1.00 95.06 73 ALA A CA 1
ATOM 564 C C . ALA A 1 73 ? 3.701 -2.233 -14.873 1.00 95.06 73 ALA A C 1
ATOM 566 O O . ALA A 1 73 ? 4.453 -1.287 -15.113 1.00 95.06 73 ALA A O 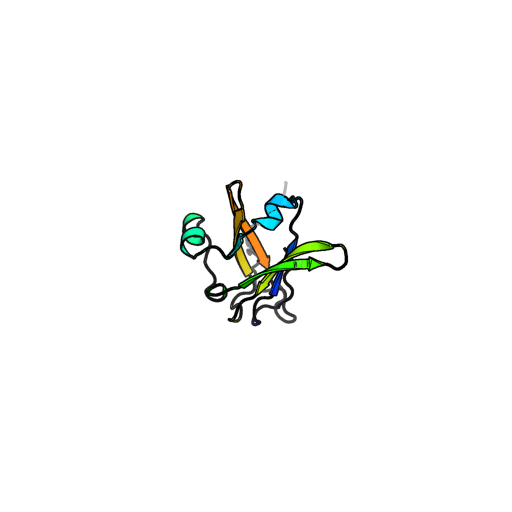1
ATOM 567 N N . ILE A 1 74 ? 3.941 -3.142 -13.928 1.00 93.62 74 ILE A N 1
ATOM 568 C CA . ILE A 1 74 ? 5.202 -3.191 -13.181 1.00 93.62 74 ILE A CA 1
ATOM 569 C C . ILE A 1 74 ? 6.307 -3.677 -14.124 1.00 93.62 74 ILE A C 1
ATOM 571 O O . ILE A 1 74 ? 6.116 -4.684 -14.808 1.00 93.62 74 ILE A O 1
ATOM 575 N N . SER A 1 75 ? 7.437 -2.958 -14.172 1.00 88.94 75 SER A N 1
ATOM 576 C CA . SER A 1 75 ? 8.546 -3.205 -15.110 1.00 88.94 75 SER A CA 1
ATOM 577 C C . SER A 1 75 ? 9.683 -4.071 -14.549 1.00 88.94 75 SER A C 1
ATOM 579 O O . SER A 1 75 ? 10.537 -4.504 -15.318 1.00 88.94 75 SER A O 1
ATOM 581 N N . GLU A 1 76 ? 9.671 -4.362 -13.250 1.00 89.38 76 GLU A N 1
ATOM 582 C CA . GLU A 1 76 ? 10.683 -5.178 -12.577 1.00 89.38 76 GLU A CA 1
ATOM 583 C C . GLU A 1 76 ? 10.033 -6.272 -11.710 1.00 89.38 76 GLU A C 1
ATOM 585 O O . GLU A 1 76 ? 8.935 -6.086 -11.185 1.00 89.38 76 GLU A O 1
ATOM 590 N N . PRO A 1 77 ? 10.688 -7.425 -11.507 1.00 91.25 77 PRO A N 1
ATOM 591 C CA . PRO A 1 77 ? 10.165 -8.470 -10.630 1.00 91.25 77 PRO A CA 1
ATOM 592 C C . PRO A 1 77 ? 10.286 -8.118 -9.141 1.00 91.25 77 PRO A C 1
ATOM 594 O O . PRO A 1 77 ? 9.560 -8.678 -8.326 1.00 91.25 77 PRO A O 1
ATOM 597 N N . ALA A 1 78 ? 11.174 -7.196 -8.764 1.00 91.50 78 ALA A N 1
ATOM 598 C CA . ALA A 1 78 ? 11.263 -6.678 -7.403 1.00 91.50 78 ALA A CA 1
ATOM 599 C C . ALA A 1 78 ? 10.434 -5.394 -7.271 1.00 91.50 78 ALA A C 1
ATOM 601 O O . ALA A 1 78 ? 10.563 -4.495 -8.099 1.00 91.50 78 ALA A O 1
ATOM 602 N N . LEU A 1 79 ? 9.620 -5.297 -6.218 1.00 93.56 79 LEU A N 1
ATOM 603 C CA . LEU A 1 79 ? 8.827 -4.106 -5.922 1.00 93.56 79 LEU A CA 1
ATOM 604 C C . LEU A 1 79 ? 8.974 -3.720 -4.452 1.00 93.56 79 LEU A C 1
ATOM 606 O O . LEU A 1 79 ? 8.596 -4.484 -3.558 1.00 93.56 79 LEU A O 1
ATOM 610 N N . ASP A 1 80 ? 9.448 -2.497 -4.232 1.00 95.50 80 ASP A N 1
ATOM 611 C CA . ASP A 1 80 ? 9.382 -1.825 -2.942 1.00 95.50 80 ASP A CA 1
ATOM 612 C C . ASP A 1 80 ? 8.167 -0.898 -2.921 1.00 95.50 80 ASP A C 1
ATOM 614 O O . ASP A 1 80 ? 7.996 -0.026 -3.773 1.00 95.50 80 ASP A O 1
ATOM 618 N N . LEU A 1 81 ? 7.304 -1.097 -1.933 1.00 96.69 81 LEU A N 1
ATOM 619 C CA . LEU A 1 81 ? 6.083 -0.338 -1.739 1.00 96.69 81 LEU A CA 1
ATOM 620 C C . LEU A 1 81 ? 6.113 0.337 -0.371 1.00 96.69 81 LEU A C 1
ATOM 622 O O . LEU A 1 81 ? 6.119 -0.319 0.669 1.00 96.69 81 LEU A O 1
ATOM 626 N N . VAL A 1 82 ? 6.049 1.661 -0.369 1.00 97.56 82 VAL A N 1
ATOM 627 C CA . VAL A 1 82 ? 5.836 2.463 0.834 1.00 97.56 82 VAL A CA 1
ATOM 628 C C . VAL A 1 82 ? 4.373 2.879 0.881 1.00 97.56 82 VAL A C 1
ATOM 630 O O . VAL A 1 82 ? 3.891 3.617 0.019 1.00 97.56 82 VAL A O 1
ATOM 633 N N . VAL A 1 83 ? 3.660 2.393 1.891 1.00 97.25 83 VAL A N 1
ATOM 634 C CA . VAL A 1 83 ? 2.264 2.740 2.163 1.00 97.25 83 VAL A CA 1
ATOM 635 C C . VAL A 1 83 ? 2.230 3.778 3.267 1.00 97.25 83 VAL A C 1
ATOM 637 O O . VAL A 1 83 ? 2.795 3.576 4.341 1.00 97.25 83 VAL A O 1
ATOM 640 N N . GLU A 1 84 ? 1.553 4.882 3.000 1.00 96.44 84 GLU A N 1
ATOM 641 C CA . GLU A 1 84 ? 1.270 5.916 3.979 1.00 96.44 84 GLU A CA 1
ATOM 642 C C . GLU A 1 84 ? -0.149 5.730 4.511 1.00 96.44 84 GLU A C 1
ATOM 644 O O . GLU A 1 84 ? -1.104 5.599 3.742 1.00 96.44 84 GLU A O 1
ATOM 649 N N . VAL A 1 85 ? -0.264 5.707 5.833 1.00 95.06 85 VAL A N 1
ATOM 650 C CA . VAL A 1 85 ? -1.502 5.503 6.577 1.00 95.06 85 VAL A CA 1
ATOM 651 C C . VAL A 1 85 ? -1.688 6.693 7.505 1.00 95.06 85 VAL A C 1
ATOM 653 O O 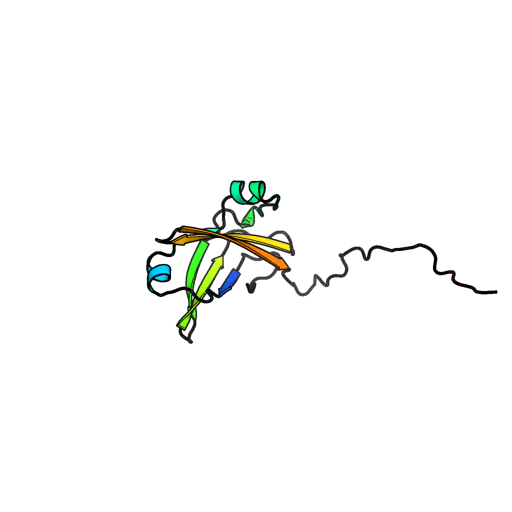. VAL A 1 85 ? -0.809 6.965 8.319 1.00 95.06 85 VAL A O 1
ATOM 656 N N . THR A 1 86 ? -2.828 7.363 7.421 1.00 94.69 86 THR A N 1
ATOM 657 C CA . THR A 1 86 ? -3.206 8.477 8.297 1.00 94.69 86 THR A CA 1
ATOM 658 C C . THR A 1 86 ? -4.531 8.148 8.974 1.00 94.69 86 THR A C 1
ATOM 660 O O . THR A 1 86 ? -5.423 7.574 8.355 1.00 94.69 86 THR A O 1
ATOM 663 N N . TRP A 1 87 ? -4.659 8.479 10.253 1.00 93.56 87 TRP A N 1
ATOM 664 C CA . TRP A 1 87 ? -5.888 8.328 11.031 1.00 93.56 87 TRP A CA 1
ATOM 665 C C . TRP A 1 87 ? -5.994 9.458 12.059 1.00 93.56 87 TRP A C 1
ATOM 667 O O . TRP A 1 87 ? -5.091 10.284 12.197 1.00 93.56 87 TRP A O 1
ATOM 677 N N . SER A 1 88 ? -7.085 9.491 12.825 1.00 90.88 88 SER A N 1
ATOM 678 C CA . SER A 1 88 ? -7.331 10.527 13.842 1.00 90.88 88 SER A CA 1
ATOM 679 C C . SER A 1 88 ? -6.211 10.697 14.881 1.00 90.88 88 SER A C 1
ATOM 681 O O . SER A 1 88 ? -6.044 11.785 15.430 1.00 90.88 88 SER A O 1
ATOM 683 N N . GLY A 1 89 ? -5.446 9.638 15.155 1.00 89.38 89 GLY A N 1
ATOM 684 C CA . GLY A 1 89 ? -4.376 9.616 16.152 1.00 89.38 89 GLY A CA 1
ATOM 685 C C . GLY A 1 89 ? -2.971 9.860 15.600 1.00 89.38 89 GLY A C 1
ATOM 686 O O . GLY A 1 89 ? -2.033 9.927 16.393 1.00 89.38 89 GLY A O 1
ATOM 687 N N . GLY A 1 90 ? -2.795 9.983 14.279 1.00 92.06 90 GLY A N 1
ATOM 688 C CA . GLY A 1 90 ? -1.483 10.223 13.681 1.00 92.06 90 GLY A CA 1
ATOM 689 C C . GLY A 1 90 ? -1.304 9.640 12.283 1.00 92.06 90 GLY A C 1
ATOM 690 O O . GLY A 1 90 ? -2.258 9.439 11.535 1.00 92.06 90 GLY A O 1
ATOM 691 N N . GLN A 1 91 ? -0.044 9.402 11.928 1.00 93.50 91 GLN A N 1
ATOM 692 C CA . GLN A 1 91 ? 0.371 8.907 10.622 1.00 93.50 91 GLN A CA 1
ATOM 693 C C . GLN A 1 91 ? 1.487 7.870 10.777 1.00 93.50 91 GLN A C 1
ATOM 695 O O . GLN A 1 91 ? 2.330 7.964 11.670 1.00 93.50 91 GLN A O 1
ATOM 700 N N . LEU A 1 92 ? 1.509 6.892 9.877 1.00 92.50 92 LEU A N 1
ATOM 701 C CA . LEU A 1 92 ? 2.508 5.839 9.781 1.00 92.50 92 LEU A CA 1
ATOM 702 C C . LEU A 1 92 ? 2.898 5.641 8.317 1.00 92.50 92 LEU A C 1
ATOM 704 O O . LEU A 1 92 ? 2.042 5.542 7.443 1.00 92.50 92 LEU A O 1
ATOM 708 N N . LEU A 1 93 ? 4.196 5.498 8.061 1.00 95.31 93 LEU A N 1
ATOM 709 C CA . LEU A 1 93 ? 4.696 4.964 6.799 1.00 95.31 93 LEU A CA 1
ATOM 710 C C . LEU A 1 93 ? 5.177 3.534 7.025 1.00 95.31 93 LEU A C 1
ATOM 712 O O . LEU A 1 93 ? 5.933 3.268 7.963 1.00 95.31 93 LEU A O 1
ATOM 716 N N . ARG A 1 94 ? 4.750 2.617 6.158 1.00 95.25 94 ARG A N 1
ATOM 717 C CA . ARG A 1 94 ? 5.140 1.210 6.207 1.00 95.25 94 ARG A CA 1
ATOM 718 C C . ARG A 1 94 ? 5.729 0.771 4.879 1.00 95.25 94 ARG A C 1
ATOM 720 O O . ARG A 1 94 ? 5.099 0.907 3.837 1.00 95.25 94 ARG A O 1
ATOM 727 N N . GLU A 1 95 ? 6.926 0.214 4.956 1.00 96.19 95 GLU A N 1
ATOM 728 C CA . GLU A 1 95 ? 7.649 -0.349 3.823 1.00 96.19 95 GLU A CA 1
ATOM 729 C C . GLU A 1 95 ? 7.300 -1.832 3.660 1.00 96.19 95 GLU A C 1
ATOM 731 O O . GLU A 1 95 ? 7.225 -2.585 4.639 1.00 96.19 95 GLU A O 1
ATOM 736 N N . TYR A 1 96 ? 7.101 -2.244 2.415 1.00 95.56 96 TYR A N 1
ATOM 737 C CA . TYR A 1 96 ? 6.894 -3.621 2.002 1.00 95.56 96 TYR A CA 1
ATOM 738 C C . TYR A 1 96 ? 7.795 -3.908 0.807 1.00 95.56 96 TYR A C 1
ATOM 740 O O . TYR A 1 96 ? 7.627 -3.300 -0.242 1.00 95.56 96 TYR A O 1
ATOM 748 N N . ALA A 1 97 ? 8.704 -4.863 0.959 1.00 93.44 97 ALA A N 1
ATOM 749 C CA . ALA A 1 97 ? 9.505 -5.387 -0.139 1.00 93.44 97 ALA A CA 1
ATOM 750 C C . ALA A 1 97 ? 8.935 -6.740 -0.569 1.00 93.44 97 ALA A C 1
ATOM 752 O O . ALA A 1 97 ? 8.577 -7.574 0.272 1.00 93.44 97 ALA A O 1
ATOM 753 N N . THR A 1 98 ? 8.825 -6.968 -1.872 1.00 91.00 98 THR A N 1
ATOM 754 C CA . THR A 1 98 ? 8.345 -8.238 -2.417 1.00 91.00 98 THR A CA 1
ATOM 755 C C . THR A 1 98 ? 9.008 -8.563 -3.746 1.00 91.00 98 THR A C 1
ATOM 757 O O . THR A 1 98 ? 9.579 -7.697 -4.408 1.00 91.00 98 THR A O 1
ATOM 760 N N . PHE A 1 99 ? 8.902 -9.830 -4.129 1.00 90.00 99 PHE A N 1
ATOM 761 C CA . PHE A 1 99 ? 9.354 -10.340 -5.408 1.00 90.00 99 PHE A CA 1
ATOM 762 C C . PHE A 1 99 ? 8.175 -11.036 -6.094 1.00 90.00 99 PHE A C 1
ATOM 764 O O . PHE A 1 99 ? 7.502 -11.863 -5.477 1.00 90.00 99 PHE A O 1
ATOM 771 N N . MET A 1 100 ? 7.888 -10.649 -7.334 1.00 86.50 100 MET A N 1
ATOM 772 C CA . MET A 1 100 ? 6.808 -11.192 -8.149 1.00 86.50 100 MET A CA 1
ATOM 773 C C . MET A 1 100 ? 7.341 -12.340 -8.995 1.00 86.50 100 MET A C 1
ATOM 775 O O . MET A 1 100 ? 8.114 -12.132 -9.930 1.00 86.50 100 MET A O 1
ATOM 779 N N . ASP A 1 101 ? 6.881 -13.549 -8.699 1.00 73.56 101 ASP A N 1
ATOM 780 C CA . ASP A 1 101 ? 7.201 -14.714 -9.510 1.00 73.56 101 ASP A CA 1
ATOM 781 C C . ASP A 1 101 ? 6.343 -14.718 -10.789 1.00 73.56 101 ASP A C 1
ATOM 783 O O . ASP A 1 101 ? 5.121 -14.540 -10.754 1.00 73.56 101 ASP A O 1
ATOM 787 N N . SER A 1 102 ? 6.985 -14.935 -11.938 1.00 62.12 102 SER A N 1
ATOM 788 C CA . SER A 1 102 ? 6.315 -15.188 -13.218 1.00 62.12 102 SER A CA 1
ATOM 789 C C . SER A 1 102 ? 6.813 -16.520 -13.789 1.00 62.12 102 SER A C 1
ATOM 791 O O . SER A 1 102 ? 8.021 -16.780 -13.724 1.00 62.12 102 SER A O 1
ATOM 793 N N . PRO A 1 103 ? 5.939 -17.393 -14.334 1.00 55.12 103 PRO A N 1
ATOM 794 C CA . PRO A 1 103 ? 6.359 -18.645 -14.959 1.00 55.12 103 PRO A CA 1
ATOM 795 C C . PRO A 1 103 ? 7.235 -18.345 -16.186 1.00 55.12 103 PRO A C 1
ATOM 797 O O . PRO A 1 103 ? 6.746 -18.036 -17.267 1.00 55.12 103 PRO A 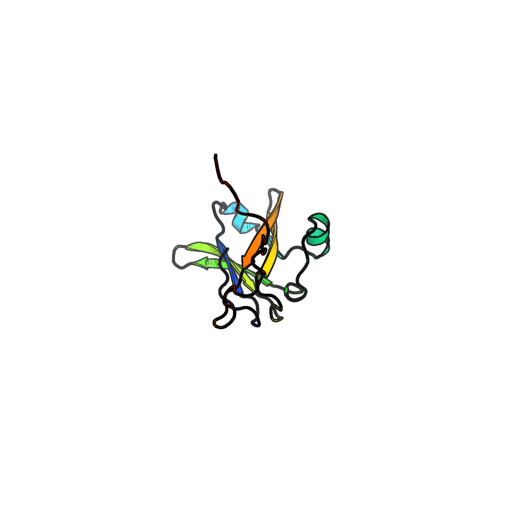O 1
ATOM 800 N N . GLY A 1 104 ? 8.552 -18.403 -15.989 1.00 57.19 104 GLY A N 1
ATOM 801 C CA . GLY A 1 104 ? 9.571 -18.021 -16.973 1.00 57.19 104 GLY A CA 1
ATOM 802 C C . GLY A 1 104 ? 10.728 -17.221 -16.367 1.00 57.19 104 GLY A C 1
ATOM 803 O O . GLY A 1 104 ? 11.834 -17.262 -16.896 1.00 57.19 104 GLY A O 1
ATOM 804 N N . TYR A 1 105 ? 10.504 -16.570 -15.221 1.00 54.50 105 TYR A N 1
ATOM 805 C CA . TYR A 1 105 ? 11.528 -15.894 -14.424 1.00 54.50 105 TYR A CA 1
ATOM 806 C C . TYR A 1 105 ? 11.899 -16.778 -13.226 1.00 54.50 105 TYR A C 1
ATOM 808 O O . TYR A 1 105 ? 11.622 -16.462 -12.073 1.00 54.50 105 TYR A O 1
ATOM 816 N N . ALA A 1 106 ? 12.482 -17.952 -13.490 1.00 52.22 106 ALA A N 1
ATOM 817 C CA . ALA A 1 106 ? 13.209 -18.648 -12.433 1.00 52.22 106 ALA A CA 1
ATOM 818 C C . ALA A 1 106 ? 14.381 -17.750 -12.007 1.00 52.22 106 ALA A C 1
ATOM 820 O O . ALA A 1 106 ? 14.987 -17.098 -12.855 1.00 52.22 106 ALA A O 1
ATOM 821 N N . ALA A 1 107 ? 14.689 -17.721 -10.710 1.00 53.50 107 ALA A N 1
ATOM 822 C CA . ALA A 1 107 ? 15.747 -16.941 -10.060 1.00 53.50 107 ALA A CA 1
ATOM 823 C C . ALA A 1 107 ? 17.190 -17.308 -10.499 1.00 53.50 107 ALA A C 1
ATOM 825 O O . ALA A 1 107 ? 18.119 -17.288 -9.696 1.00 53.50 107 ALA A O 1
ATOM 826 N N . ASP A 1 108 ? 17.382 -17.641 -11.773 1.00 48.25 108 ASP A N 1
ATOM 827 C CA . ASP A 1 108 ? 18.647 -17.979 -12.425 1.00 48.25 108 ASP A CA 1
ATOM 828 C C . ASP A 1 108 ? 19.457 -16.721 -12.810 1.00 48.25 108 ASP A C 1
ATOM 830 O O . ASP A 1 108 ? 20.571 -16.808 -13.322 1.00 48.25 108 ASP A O 1
ATOM 834 N N . SER A 1 109 ? 18.908 -15.526 -12.557 1.00 48.69 109 SER A N 1
ATOM 835 C CA . SER A 1 109 ? 19.534 -14.231 -12.853 1.00 48.69 109 SER A CA 1
ATOM 836 C C . SER A 1 109 ? 20.039 -13.463 -11.629 1.00 48.69 109 SER A C 1
ATOM 838 O O . SER A 1 109 ? 20.613 -12.387 -11.797 1.00 48.69 109 SER A O 1
ATOM 840 N N . LEU A 1 110 ? 19.948 -14.007 -10.407 1.00 52.09 110 LEU A N 1
ATOM 841 C CA . LEU A 1 110 ? 20.891 -13.574 -9.375 1.00 52.09 110 LEU A CA 1
ATOM 842 C C . LEU A 1 110 ? 22.252 -14.127 -9.803 1.00 52.09 110 LEU A C 1
ATOM 844 O O . LEU A 1 110 ? 22.400 -15.350 -9.815 1.00 52.09 110 LEU A O 1
ATOM 848 N N . PRO A 1 111 ? 23.262 -13.303 -10.150 1.00 43.41 111 PRO A N 1
ATOM 849 C CA . PRO A 1 111 ? 24.600 -13.836 -10.274 1.00 43.41 111 PRO A CA 1
ATOM 850 C C . PRO A 1 111 ? 24.933 -14.414 -8.904 1.00 43.41 111 PRO A C 1
ATOM 852 O O . PRO A 1 111 ? 25.166 -13.675 -7.941 1.00 43.41 111 PRO A O 1
ATOM 855 N N . ALA A 1 112 ? 24.926 -15.745 -8.803 1.00 53.06 112 ALA A N 1
ATOM 856 C CA . ALA A 1 112 ? 25.599 -16.435 -7.730 1.00 53.06 112 ALA A CA 1
ATOM 857 C C . ALA A 1 112 ? 26.969 -15.774 -7.669 1.00 53.06 112 ALA A C 1
ATOM 859 O O . ALA A 1 112 ? 27.714 -15.803 -8.653 1.00 53.06 112 ALA A O 1
ATOM 860 N N . LYS A 1 113 ? 27.259 -15.071 -6.568 1.00 53.88 113 LYS A N 1
ATOM 861 C CA . LYS A 1 113 ? 28.589 -14.529 -6.331 1.00 53.88 113 LYS A CA 1
ATOM 862 C C . LYS A 1 113 ? 29.524 -15.722 -6.444 1.00 53.88 113 LYS A C 1
ATOM 864 O O . LYS A 1 113 ? 29.629 -16.524 -5.520 1.00 53.88 113 LYS A O 1
ATOM 869 N N . HIS A 1 114 ? 30.155 -15.870 -7.605 1.00 47.06 114 HIS A N 1
ATOM 870 C CA . HIS A 1 114 ? 31.225 -16.814 -7.819 1.00 47.06 114 HIS A CA 1
ATOM 871 C C . HIS A 1 114 ? 32.355 -16.346 -6.910 1.00 47.06 114 HIS A C 1
ATOM 873 O O . HIS A 1 114 ? 33.241 -15.600 -7.321 1.00 47.06 114 HIS A O 1
ATOM 879 N N . HIS A 1 115 ? 32.348 -16.813 -5.665 1.00 42.00 115 HIS A N 1
ATOM 880 C CA . HIS A 1 115 ? 33.557 -16.960 -4.880 1.00 42.00 115 HIS A CA 1
ATOM 881 C C . HIS A 1 115 ? 34.402 -18.043 -5.565 1.00 42.00 115 HIS A C 1
ATOM 883 O O . HIS A 1 115 ? 34.526 -19.171 -5.098 1.00 42.00 115 HIS A O 1
ATOM 889 N N . ARG A 1 116 ? 34.982 -17.713 -6.726 1.00 50.88 116 ARG A N 1
ATOM 890 C CA . ARG A 1 116 ? 36.192 -18.388 -7.178 1.00 50.88 116 ARG A CA 1
ATOM 891 C C . ARG A 1 116 ? 37.307 -17.904 -6.267 1.00 50.88 116 ARG A C 1
ATOM 893 O O . ARG A 1 116 ? 37.781 -16.785 -6.420 1.00 50.88 116 ARG A O 1
ATOM 900 N N . GLY A 1 117 ? 37.717 -18.744 -5.323 1.00 43.12 117 GLY A N 1
ATOM 901 C CA . GLY A 1 117 ? 38.898 -18.451 -4.523 1.00 43.12 117 GLY A CA 1
ATOM 902 C C . GLY A 1 117 ? 39.130 -19.400 -3.358 1.00 43.12 117 GLY A C 1
ATOM 903 O O . GLY A 1 117 ? 38.754 -19.097 -2.238 1.00 43.12 117 GLY A O 1
ATOM 904 N N . ALA A 1 118 ? 39.844 -20.489 -3.646 1.00 46.25 118 ALA A N 1
ATOM 905 C CA . ALA A 1 118 ? 40.724 -21.215 -2.725 1.00 46.25 118 ALA A CA 1
ATOM 906 C C . ALA A 1 118 ? 40.095 -22.049 -1.589 1.00 46.25 118 ALA A C 1
ATOM 908 O O . ALA A 1 118 ? 40.238 -21.759 -0.404 1.00 46.25 118 ALA A O 1
ATOM 909 N N . SER A 1 119 ? 39.588 -23.229 -1.949 1.00 48.22 119 SER A N 1
ATOM 910 C CA . SER A 1 119 ? 39.677 -24.403 -1.073 1.00 48.22 119 SER A CA 1
ATOM 911 C C . SER A 1 119 ? 41.084 -25.007 -1.171 1.00 48.22 119 SER A C 1
ATOM 913 O O . SER A 1 119 ? 41.406 -25.695 -2.140 1.00 48.22 119 SER A O 1
ATOM 915 N N . ARG A 1 120 ? 41.936 -24.778 -0.167 1.00 51.22 120 ARG A N 1
ATOM 916 C CA . ARG A 1 120 ? 43.076 -25.666 0.110 1.00 51.22 120 ARG A CA 1
ATOM 917 C C . ARG A 1 120 ? 43.410 -25.663 1.600 1.00 51.22 120 ARG A C 1
ATOM 919 O O . ARG A 1 120 ? 44.350 -25.012 2.033 1.00 51.22 120 ARG A O 1
ATOM 926 N N . TRP A 1 121 ? 42.665 -26.459 2.359 1.00 39.38 121 TRP A N 1
ATOM 927 C CA . TRP A 1 121 ? 43.164 -27.022 3.608 1.00 39.38 121 TRP A CA 1
ATOM 928 C C . TRP A 1 121 ? 43.853 -28.345 3.269 1.00 39.38 121 TRP A C 1
ATOM 930 O O . TRP A 1 121 ? 43.202 -29.302 2.854 1.00 39.38 121 TRP A O 1
ATOM 940 N N . ARG A 1 122 ? 45.177 -28.399 3.417 1.00 54.56 122 ARG A N 1
ATOM 941 C CA . ARG A 1 122 ? 45.869 -29.648 3.735 1.00 54.56 122 ARG A CA 1
ATOM 942 C C . ARG A 1 122 ? 46.780 -29.390 4.923 1.00 54.56 122 ARG A C 1
ATOM 944 O O . ARG A 1 122 ? 47.709 -28.597 4.835 1.00 54.56 122 ARG A O 1
ATOM 951 N N . MET A 1 123 ? 46.437 -30.063 6.013 1.00 54.03 123 MET A N 1
ATOM 952 C CA . MET A 1 123 ? 47.325 -30.404 7.112 1.00 54.03 123 MET A CA 1
ATOM 953 C C . MET A 1 123 ? 48.364 -31.404 6.599 1.00 54.03 123 MET A C 1
ATOM 955 O O . MET A 1 123 ? 47.963 -32.434 6.061 1.00 54.03 123 MET A O 1
ATOM 959 N N . THR A 1 124 ? 49.644 -31.091 6.777 1.00 70.94 124 THR A N 1
ATOM 960 C CA . THR A 1 124 ? 50.740 -31.998 7.165 1.00 70.94 124 THR A CA 1
ATOM 961 C C . THR A 1 124 ? 51.896 -31.132 7.623 1.00 70.94 124 THR A C 1
ATOM 963 O O . THR A 1 124 ? 52.253 -30.230 6.829 1.00 70.94 124 THR A O 1
#

pLDDT: mean 85.92, std 17.13, range [39.38, 98.38]

Sequence (124 aa):
MTVKSSFGELLHAEIDLLAVSQDELATLEVRVANPAAYAERNIAFDPALTGARVEVLRRADRQPYLKITSDRAISEPALDLVVEVTWSGGQLLREYATFMDSPGYAADSLPAKHHRGASRWRMT

Radius of gyration: 19.52 Å; chains: 1; bounding box: 66×44×33 Å